Protein AF-A0ABD0NNB5-F1 (afdb_monomer_lite)

Organism: Cirrhinus mrigala (NCBI:txid683832)

Structure (mmCIF, N/CA/C/O backbone):
data_AF-A0ABD0NNB5-F1
#
_entry.id   AF-A0ABD0NNB5-F1
#
loop_
_atom_site.group_PDB
_atom_site.id
_atom_site.type_symbol
_atom_site.label_atom_id
_atom_site.label_alt_id
_atom_site.label_comp_id
_atom_site.label_asym_id
_atom_site.label_entity_id
_atom_site.label_seq_id
_atom_site.pdbx_PDB_ins_code
_atom_site.Cartn_x
_atom_site.Cartn_y
_atom_site.Cartn_z
_atom_site.occupancy
_atom_site.B_iso_or_equiv
_atom_site.auth_seq_id
_atom_site.auth_comp_id
_atom_site.auth_asym_id
_atom_site.auth_atom_id
_atom_site.pdbx_PDB_model_num
ATOM 1 N N . MET A 1 1 ? 8.528 -16.719 -7.091 1.00 58.31 1 MET A N 1
ATOM 2 C CA . MET A 1 1 ? 7.713 -16.423 -5.891 1.00 58.31 1 MET A CA 1
ATOM 3 C C . MET A 1 1 ? 7.265 -14.960 -5.948 1.00 58.31 1 MET A C 1
ATOM 5 O O . MET A 1 1 ? 7.211 -14.274 -4.938 1.00 58.31 1 MET A O 1
ATOM 9 N N . ASP A 1 2 ? 6.932 -14.494 -7.161 1.00 76.75 2 ASP A N 1
ATOM 10 C CA . ASP A 1 2 ? 7.050 -13.077 -7.546 1.00 76.75 2 ASP A CA 1
ATOM 11 C C . ASP A 1 2 ? 5.823 -12.652 -8.369 1.00 76.75 2 ASP A C 1
ATOM 13 O O . ASP A 1 2 ? 5.805 -11.596 -8.981 1.00 76.75 2 ASP A O 1
ATOM 17 N N . LEU A 1 3 ? 4.770 -13.480 -8.383 1.00 88.31 3 LEU A N 1
ATOM 18 C CA . LEU A 1 3 ? 3.579 -13.274 -9.208 1.00 88.31 3 LEU A CA 1
ATOM 19 C C . LEU A 1 3 ? 2.927 -11.918 -8.927 1.00 88.31 3 LEU A C 1
ATOM 21 O O . LEU A 1 3 ? 2.616 -11.184 -9.855 1.00 88.31 3 LEU A O 1
ATOM 25 N N . VAL A 1 4 ? 2.750 -11.579 -7.648 1.00 88.00 4 VAL A N 1
ATOM 26 C CA . VAL A 1 4 ? 2.138 -10.306 -7.243 1.00 88.00 4 VAL A CA 1
ATOM 27 C C . VAL A 1 4 ? 3.019 -9.127 -7.643 1.00 88.00 4 VAL A C 1
ATOM 29 O O . VAL A 1 4 ? 2.499 -8.125 -8.122 1.00 88.00 4 VAL A O 1
ATOM 32 N N . LEU A 1 5 ? 4.340 -9.258 -7.495 1.00 89.38 5 LEU A N 1
ATOM 33 C CA . LEU A 1 5 ? 5.287 -8.233 -7.925 1.00 89.38 5 LEU A CA 1
ATOM 34 C C . LEU A 1 5 ? 5.257 -8.048 -9.441 1.00 89.38 5 LEU A C 1
ATOM 36 O O . LEU A 1 5 ? 5.123 -6.922 -9.887 1.00 89.38 5 LEU A O 1
ATOM 40 N N . ASN A 1 6 ? 5.292 -9.132 -10.216 1.00 89.12 6 ASN A N 1
ATOM 41 C CA . ASN A 1 6 ? 5.243 -9.087 -11.677 1.00 89.12 6 ASN A CA 1
ATOM 42 C C . ASN A 1 6 ? 3.924 -8.500 -12.188 1.00 89.12 6 ASN A C 1
ATOM 44 O O . ASN A 1 6 ? 3.919 -7.723 -13.134 1.00 89.12 6 ASN A O 1
ATOM 48 N N . VAL A 1 7 ? 2.797 -8.835 -11.553 1.00 91.19 7 VAL A N 1
ATOM 49 C CA . VAL A 1 7 ? 1.493 -8.249 -11.893 1.00 91.19 7 VAL A CA 1
ATOM 50 C C . VAL A 1 7 ? 1.470 -6.758 -11.553 1.00 91.19 7 VAL A C 1
ATOM 52 O O . VAL A 1 7 ? 1.061 -5.952 -12.385 1.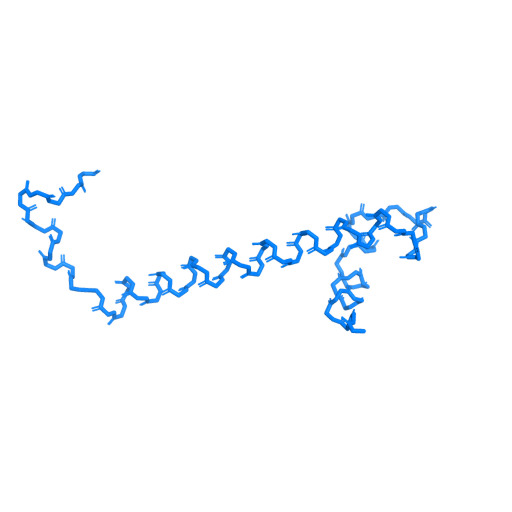00 91.19 7 VAL A O 1
ATOM 55 N N . ALA A 1 8 ? 1.920 -6.371 -10.357 1.00 90.44 8 ALA A N 1
ATOM 56 C CA . ALA A 1 8 ? 1.983 -4.965 -9.962 1.00 90.44 8 ALA A CA 1
ATOM 57 C C . ALA A 1 8 ? 2.931 -4.165 -10.867 1.00 90.44 8 ALA A C 1
ATOM 59 O O . ALA A 1 8 ? 2.625 -3.040 -11.253 1.00 90.44 8 ALA A O 1
ATOM 60 N N . ASP A 1 9 ? 4.057 -4.753 -11.247 1.00 89.56 9 ASP A N 1
ATOM 61 C CA . ASP A 1 9 ? 5.032 -4.130 -12.124 1.00 89.56 9 ASP A CA 1
ATOM 62 C C . ASP A 1 9 ? 4.469 -3.946 -13.535 1.00 89.56 9 ASP A C 1
ATOM 64 O O . ASP A 1 9 ? 4.345 -2.811 -13.989 1.00 89.56 9 ASP A O 1
ATOM 68 N N . TYR A 1 10 ? 3.961 -5.011 -14.154 1.00 89.31 10 TYR A N 1
ATOM 69 C CA . TYR A 1 10 ? 3.400 -4.965 -15.503 1.00 89.31 10 TYR A CA 1
ATOM 70 C C . TYR A 1 10 ? 2.212 -4.000 -15.647 1.00 89.31 10 TYR A C 1
ATOM 72 O O . TYR A 1 10 ? 2.139 -3.243 -16.616 1.00 89.31 10 TYR A O 1
ATOM 80 N N . TYR A 1 11 ? 1.270 -4.008 -14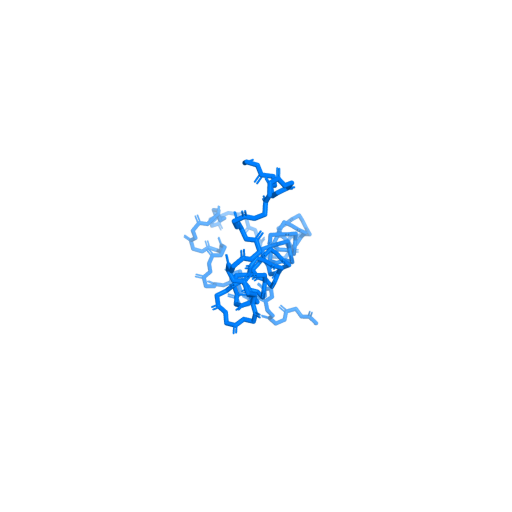.696 1.00 90.50 11 TYR A N 1
ATOM 81 C CA . TYR A 1 11 ? 0.047 -3.203 -14.803 1.00 90.50 11 TYR A CA 1
ATOM 82 C C . TYR A 1 11 ? 0.166 -1.796 -14.214 1.00 90.50 11 TYR A C 1
ATOM 84 O O . TYR A 1 11 ? -0.620 -0.926 -14.591 1.00 90.50 11 TYR A O 1
ATOM 92 N N . PHE A 1 12 ? 1.094 -1.559 -13.285 1.00 90.44 12 PHE A N 1
ATOM 93 C CA . PHE A 1 12 ? 1.181 -0.287 -12.569 1.00 90.44 12 PHE A CA 1
ATOM 94 C C . PHE A 1 12 ? 2.569 0.350 -12.654 1.00 90.44 12 PHE A C 1
ATOM 96 O O . PHE A 1 12 ? 2.681 1.491 -13.102 1.00 90.44 12 PHE A O 1
ATOM 103 N N . PHE A 1 13 ? 3.641 -0.346 -12.267 1.00 89.56 13 PHE A N 1
ATOM 104 C CA . PHE A 1 13 ? 4.950 0.308 -12.192 1.00 89.56 13 PHE A CA 1
ATOM 105 C C . PHE A 1 13 ? 5.596 0.577 -13.564 1.00 89.56 13 PHE A C 1
ATOM 107 O O . PHE A 1 13 ? 6.039 1.703 -13.789 1.00 89.56 13 PHE A O 1
ATOM 114 N N . THR A 1 14 ? 5.609 -0.376 -14.504 1.00 88.44 14 THR A N 1
ATOM 115 C CA . THR A 1 14 ? 6.138 -0.181 -15.870 1.00 88.44 14 THR A CA 1
ATOM 116 C C . THR A 1 14 ? 5.442 0.965 -16.616 1.00 88.44 14 THR A C 1
ATOM 118 O O . THR A 1 14 ? 6.142 1.814 -17.161 1.00 88.44 14 THR A O 1
ATOM 121 N N . PRO A 1 15 ? 4.095 1.045 -16.669 1.00 90.38 15 PRO A N 1
ATOM 122 C CA . PRO A 1 15 ? 3.434 2.090 -17.451 1.00 90.38 15 PRO A CA 1
ATOM 123 C C . PRO A 1 15 ? 3.442 3.479 -16.796 1.00 90.38 15 PRO A C 1
ATOM 125 O O . PRO A 1 15 ? 3.358 4.471 -17.520 1.00 90.38 15 PRO A O 1
ATOM 128 N N . TYR A 1 16 ? 3.508 3.578 -15.461 1.00 88.56 16 TYR A N 1
ATOM 129 C CA . TYR A 1 16 ? 3.292 4.855 -14.757 1.00 88.56 16 TYR A CA 1
ATOM 130 C C . TYR A 1 16 ? 4.481 5.363 -13.939 1.00 88.56 16 TYR A C 1
ATOM 132 O O . TYR A 1 16 ? 4.519 6.552 -13.624 1.00 88.56 16 TYR A O 1
ATOM 140 N N . VAL A 1 17 ? 5.426 4.501 -13.561 1.00 88.75 17 VAL A N 1
ATOM 141 C CA . VAL A 1 17 ? 6.503 4.854 -12.621 1.00 88.75 17 VAL A CA 1
ATOM 142 C C . VAL A 1 17 ? 7.875 4.777 -13.278 1.00 88.75 17 VAL A C 1
ATOM 144 O O . VAL A 1 17 ? 8.673 5.702 -13.124 1.00 88.75 17 VAL A O 1
ATOM 147 N N . TYR A 1 18 ? 8.162 3.702 -14.010 1.00 88.12 18 TYR A N 1
ATOM 148 C CA . TYR A 1 18 ? 9.483 3.482 -14.590 1.00 88.12 18 TYR A CA 1
ATOM 149 C C . TYR A 1 18 ? 9.565 3.973 -16.045 1.00 88.12 18 TYR A C 1
ATOM 151 O O . TYR A 1 18 ? 8.664 3.715 -16.840 1.00 88.12 18 TYR A O 1
ATOM 159 N N . PRO A 1 19 ? 10.647 4.670 -16.437 1.00 86.88 19 PRO A N 1
ATOM 160 C CA . PRO A 1 19 ? 10.888 5.004 -17.834 1.00 86.88 19 PRO A CA 1
ATOM 161 C C . PRO A 1 19 ? 11.215 3.738 -18.635 1.00 86.88 19 PRO A C 1
ATOM 163 O O . PRO A 1 19 ? 11.825 2.803 -18.118 1.00 86.88 19 PRO A O 1
ATOM 166 N N . SER A 1 20 ? 10.909 3.742 -19.935 1.00 83.62 20 SER A N 1
ATOM 167 C CA . SER A 1 20 ? 11.151 2.599 -20.835 1.00 83.62 20 SER A CA 1
ATOM 168 C C . SER A 1 20 ? 12.625 2.190 -20.962 1.00 83.62 20 SER A C 1
ATOM 170 O O . SER A 1 20 ? 12.927 1.138 -21.515 1.00 83.62 20 SER A O 1
ATOM 172 N N . SER A 1 21 ? 13.553 3.028 -20.492 1.00 86.00 21 SER A N 1
ATOM 173 C CA . SER A 1 21 ? 14.988 2.749 -20.457 1.00 86.00 21 SER A CA 1
ATOM 174 C C . SER A 1 21 ? 15.435 1.933 -19.240 1.00 86.00 21 SER A C 1
ATOM 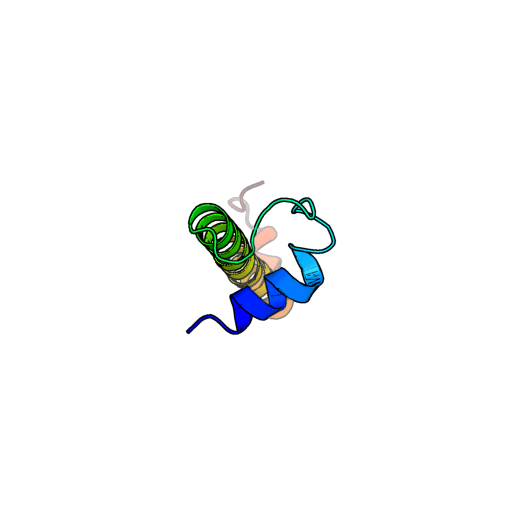176 O O . SER A 1 21 ? 16.607 1.574 -19.189 1.00 86.00 21 SER A O 1
ATOM 178 N N . TRP A 1 22 ? 14.566 1.686 -18.252 1.00 84.50 22 TRP A N 1
ATOM 179 C CA . TRP A 1 22 ? 14.916 0.960 -17.028 1.00 84.50 22 TRP A CA 1
ATOM 180 C C . TRP A 1 22 ? 14.451 -0.505 -17.108 1.00 84.50 22 TRP A C 1
ATOM 182 O O . TRP A 1 22 ? 13.243 -0.756 -17.089 1.00 84.50 22 TRP A O 1
ATOM 192 N N . PRO A 1 23 ? 15.375 -1.484 -17.191 1.00 84.00 23 PRO A N 1
ATOM 193 C CA . PRO A 1 23 ? 15.012 -2.895 -17.313 1.00 84.00 23 PRO A CA 1
ATOM 194 C C . PRO A 1 23 ? 14.202 -3.434 -16.126 1.00 84.00 23 PRO A C 1
ATOM 196 O O . PRO A 1 23 ? 14.392 -3.017 -14.983 1.00 84.00 23 PRO A O 1
ATOM 199 N N . GLU A 1 24 ? 13.314 -4.390 -16.402 1.00 77.94 24 GLU A N 1
ATOM 200 C CA . GLU A 1 24 ? 12.490 -5.089 -15.398 1.00 77.94 24 GLU A CA 1
ATOM 201 C C . GLU A 1 24 ? 13.327 -5.983 -14.466 1.00 77.94 24 GLU A C 1
ATOM 203 O O . GLU A 1 24 ? 13.028 -6.104 -13.279 1.00 77.94 24 GLU A O 1
ATOM 208 N N . ASP A 1 25 ? 14.433 -6.531 -14.975 1.00 81.31 25 ASP A N 1
ATOM 209 C CA . ASP A 1 25 ? 15.298 -7.472 -14.250 1.00 81.31 25 ASP A CA 1
ATOM 210 C C . ASP A 1 25 ? 16.285 -6.803 -13.277 1.00 81.31 25 ASP A C 1
ATOM 212 O O . ASP A 1 25 ? 17.073 -7.480 -12.611 1.00 81.31 25 ASP A O 1
ATOM 216 N N . GLU A 1 26 ? 16.283 -5.471 -13.173 1.00 88.12 26 GLU A N 1
ATOM 217 C CA . GLU A 1 26 ? 17.185 -4.791 -12.250 1.00 88.12 26 GLU A CA 1
ATOM 218 C C . GLU A 1 26 ? 16.786 -4.992 -10.784 1.00 88.12 26 GLU A C 1
ATOM 220 O O . GLU A 1 26 ? 15.661 -4.712 -10.361 1.00 88.12 26 GLU A O 1
ATOM 225 N N . ALA A 1 27 ? 17.767 -5.374 -9.962 1.00 88.75 27 ALA A N 1
ATOM 226 C CA . ALA A 1 27 ? 17.559 -5.633 -8.540 1.00 88.75 27 ALA A CA 1
ATOM 227 C C . ALA A 1 27 ? 16.978 -4.422 -7.786 1.00 88.75 27 ALA A C 1
ATOM 229 O O . ALA A 1 27 ? 16.137 -4.590 -6.906 1.00 88.75 27 ALA A O 1
ATOM 230 N N . LEU A 1 28 ? 17.381 -3.194 -8.138 1.00 88.62 28 LEU A N 1
ATOM 231 C CA . LEU A 1 28 ? 16.856 -1.980 -7.501 1.00 88.62 28 LEU A CA 1
ATOM 232 C C . LEU A 1 28 ? 15.358 -1.799 -7.754 1.00 88.62 28 LEU A C 1
ATOM 234 O O . LEU A 1 28 ? 14.613 -1.470 -6.831 1.00 88.62 28 LEU A O 1
ATOM 238 N N . ARG A 1 29 ? 14.912 -2.057 -8.985 1.00 88.56 29 ARG A N 1
ATOM 239 C CA . ARG A 1 29 ? 13.503 -1.987 -9.367 1.00 88.56 29 ARG A CA 1
ATOM 240 C C . ARG A 1 29 ? 12.675 -3.000 -8.580 1.00 88.56 29 ARG A C 1
ATOM 242 O O . ARG A 1 29 ? 11.661 -2.636 -7.986 1.00 88.56 29 ARG A O 1
ATOM 249 N N . GLN A 1 30 ? 13.160 -4.237 -8.485 1.00 88.62 30 GLN A N 1
ATOM 250 C CA . GLN A 1 30 ? 12.501 -5.291 -7.710 1.00 88.62 30 GLN A CA 1
ATOM 251 C C . GLN A 1 30 ? 12.430 -4.964 -6.213 1.00 88.62 30 GLN A C 1
ATOM 253 O O . GLN A 1 30 ? 11.389 -5.172 -5.591 1.00 88.62 30 GLN A O 1
ATOM 258 N N . ILE A 1 31 ? 13.496 -4.405 -5.628 1.00 91.50 31 ILE A N 1
ATOM 259 C CA . ILE A 1 31 ? 13.509 -3.989 -4.217 1.00 91.50 31 ILE A CA 1
ATOM 260 C C . ILE A 1 31 ? 12.476 -2.884 -3.968 1.00 91.50 31 ILE A C 1
ATOM 262 O O . ILE A 1 31 ? 11.712 -2.971 -3.006 1.00 91.50 31 ILE A O 1
ATOM 266 N N . ILE A 1 32 ? 12.414 -1.869 -4.835 1.00 90.44 32 ILE A N 1
ATOM 267 C CA . ILE A 1 32 ? 11.442 -0.774 -4.710 1.00 90.44 32 ILE A CA 1
ATOM 268 C C . ILE A 1 32 ? 10.015 -1.313 -4.839 1.00 90.44 32 ILE A C 1
ATOM 270 O O . ILE A 1 32 ? 9.182 -1.035 -3.974 1.00 90.44 32 ILE A O 1
ATOM 274 N N . GLY A 1 33 ? 9.742 -2.123 -5.866 1.00 91.38 33 GLY A N 1
ATOM 275 C CA . GLY A 1 33 ? 8.436 -2.749 -6.061 1.00 91.38 33 GLY A CA 1
ATOM 276 C C . GLY A 1 33 ? 8.015 -3.578 -4.846 1.00 91.38 33 GLY A C 1
ATOM 277 O O . GLY A 1 33 ? 6.893 -3.442 -4.356 1.00 91.38 33 GLY A O 1
ATOM 278 N N . LEU A 1 34 ? 8.939 -4.363 -4.284 1.00 92.69 34 LEU A N 1
ATOM 279 C CA . LEU A 1 34 ? 8.692 -5.162 -3.088 1.00 92.69 34 LEU A CA 1
ATOM 280 C C . LEU A 1 34 ? 8.381 -4.278 -1.880 1.00 92.69 34 LEU A C 1
ATOM 282 O O . LEU A 1 34 ? 7.395 -4.529 -1.186 1.00 92.69 34 LEU A O 1
ATOM 286 N N . MET A 1 35 ? 9.178 -3.238 -1.633 1.00 94.19 35 MET A N 1
ATOM 287 C CA . MET A 1 35 ? 8.951 -2.312 -0.523 1.00 94.19 35 MET A CA 1
ATOM 288 C C . MET A 1 35 ? 7.588 -1.631 -0.627 1.00 94.19 35 MET A C 1
ATOM 290 O O . MET A 1 35 ? 6.859 -1.589 0.364 1.00 94.19 35 MET A O 1
ATOM 294 N N . VAL A 1 36 ? 7.216 -1.136 -1.808 1.00 93.81 36 VAL A N 1
ATOM 295 C CA . VAL A 1 36 ? 5.938 -0.445 -2.006 1.00 93.81 36 VAL A CA 1
ATOM 296 C C . VAL A 1 36 ? 4.770 -1.405 -1.801 1.00 93.81 36 VAL A C 1
ATOM 298 O O . VAL A 1 36 ? 3.885 -1.119 -0.998 1.00 93.81 36 VAL A O 1
ATOM 301 N N . VAL A 1 37 ? 4.777 -2.560 -2.470 1.00 93.75 37 VAL A N 1
ATOM 302 C CA . VAL A 1 37 ? 3.664 -3.520 -2.413 1.00 93.75 37 VAL A CA 1
A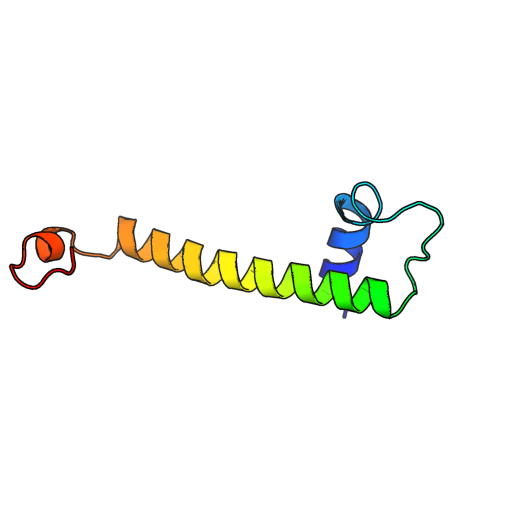TOM 303 C C . VAL A 1 37 ? 3.468 -4.060 -0.997 1.00 93.75 37 VAL A C 1
ATOM 305 O O . V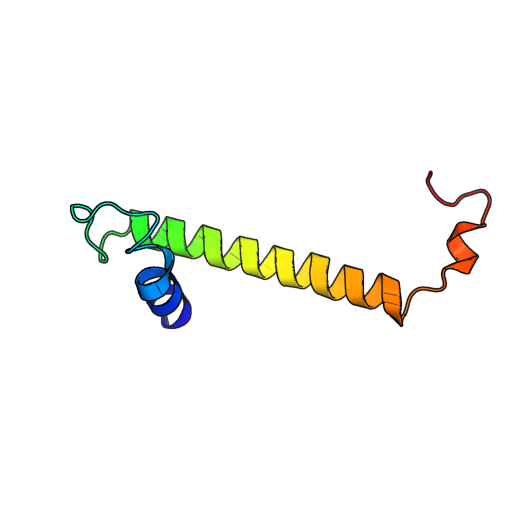AL A 1 37 ? 2.337 -4.133 -0.517 1.00 93.75 37 VAL A O 1
ATOM 308 N N . THR A 1 38 ? 4.552 -4.404 -0.299 1.00 94.44 38 THR A N 1
ATOM 309 C CA . THR A 1 38 ? 4.466 -4.961 1.060 1.00 94.44 38 THR A CA 1
ATOM 310 C C . THR A 1 38 ? 3.999 -3.932 2.083 1.00 94.44 38 THR A C 1
ATOM 312 O O . THR A 1 38 ? 3.091 -4.228 2.858 1.00 94.44 38 THR A O 1
ATOM 315 N N . ASN A 1 39 ? 4.553 -2.716 2.071 1.00 96.19 39 ASN A N 1
ATOM 316 C CA . ASN A 1 39 ? 4.150 -1.672 3.015 1.00 96.19 39 ASN A CA 1
ATOM 317 C C . ASN A 1 39 ? 2.727 -1.182 2.743 1.00 96.19 39 ASN A C 1
ATOM 319 O O . ASN A 1 39 ? 1.962 -0.985 3.686 1.00 96.19 39 ASN A O 1
ATOM 323 N N . LEU A 1 40 ? 2.340 -1.036 1.473 1.00 95.88 40 LEU A N 1
ATOM 324 C CA . LEU A 1 40 ? 0.976 -0.660 1.118 1.00 95.88 40 LEU A CA 1
ATOM 325 C C . LEU A 1 40 ? -0.018 -1.756 1.511 1.00 95.88 40 LEU A C 1
ATOM 327 O O . LEU A 1 40 ? -1.045 -1.460 2.115 1.00 95.88 40 LEU A O 1
ATOM 331 N N . GLY A 1 41 ? 0.303 -3.023 1.236 1.00 95.06 41 GLY A N 1
ATOM 332 C CA . GLY A 1 41 ? -0.510 -4.159 1.665 1.00 95.06 41 GLY A CA 1
ATOM 333 C C . GLY A 1 41 ? -0.674 -4.205 3.185 1.00 95.06 41 GLY A C 1
ATOM 334 O O . GLY A 1 41 ? -1.793 -4.332 3.679 1.00 95.06 41 GLY A O 1
ATOM 335 N N . ALA A 1 42 ? 0.415 -4.020 3.934 1.00 96.69 42 ALA A N 1
ATOM 336 C CA . ALA A 1 42 ? 0.377 -3.953 5.391 1.00 96.69 42 ALA A CA 1
ATOM 337 C C . ALA A 1 42 ? -0.490 -2.787 5.893 1.00 96.69 42 ALA A C 1
ATOM 339 O O . ALA A 1 42 ? -1.315 -2.981 6.785 1.00 96.69 42 ALA A O 1
ATOM 340 N N . ALA A 1 43 ? -0.362 -1.600 5.294 1.00 97.25 43 ALA A N 1
ATOM 341 C CA . ALA A 1 43 ? -1.171 -0.437 5.647 1.00 97.25 43 ALA A CA 1
ATOM 342 C C . ALA A 1 43 ? -2.662 -0.661 5.356 1.00 97.25 43 ALA A C 1
ATOM 344 O O . ALA A 1 43 ? -3.496 -0.358 6.205 1.00 97.25 43 ALA A O 1
ATOM 345 N N . ILE A 1 44 ? -3.004 -1.235 4.198 1.00 97.31 44 ILE A N 1
ATOM 346 C CA . ILE A 1 44 ? -4.390 -1.560 3.830 1.00 97.31 44 ILE A CA 1
ATOM 347 C C . ILE A 1 44 ? -4.977 -2.579 4.800 1.00 97.31 44 ILE A C 1
ATOM 349 O O . ILE A 1 44 ? -6.109 -2.411 5.243 1.00 97.31 44 ILE A O 1
ATOM 353 N N . LEU A 1 45 ? -4.226 -3.619 5.161 1.00 97.25 45 LEU A N 1
ATOM 354 C CA . LEU A 1 45 ? -4.698 -4.611 6.122 1.00 97.25 45 LEU A CA 1
ATOM 355 C C . LEU A 1 45 ? -4.891 -3.989 7.503 1.00 97.25 45 LEU A C 1
ATOM 357 O O . LEU A 1 45 ? -5.943 -4.169 8.107 1.00 97.25 45 LEU A O 1
ATOM 361 N N . TYR A 1 46 ? -3.917 -3.222 7.985 1.00 97.00 46 TYR A N 1
ATOM 362 C CA . TYR A 1 46 ? -3.984 -2.604 9.303 1.00 97.00 46 TYR A CA 1
ATOM 363 C C . TYR A 1 46 ? -5.119 -1.578 9.398 1.00 97.00 46 TYR A C 1
ATOM 365 O O . TYR A 1 46 ? -5.994 -1.690 10.256 1.00 97.00 46 TYR A O 1
ATOM 373 N N . LEU A 1 47 ? -5.143 -0.600 8.491 1.00 97.19 47 LEU A N 1
ATOM 374 C CA . LEU A 1 47 ? -6.142 0.467 8.495 1.00 97.19 47 LEU A CA 1
ATOM 375 C C . LEU A 1 47 ? -7.512 -0.038 8.051 1.00 97.19 47 LEU A C 1
ATOM 377 O O . LEU A 1 47 ? -8.516 0.398 8.596 1.00 97.19 47 LEU A O 1
ATOM 381 N N . GLY A 1 48 ? -7.569 -0.964 7.095 1.00 97.75 48 GLY A N 1
ATOM 382 C CA . GLY A 1 48 ? -8.814 -1.550 6.609 1.00 97.75 48 GLY A CA 1
ATOM 383 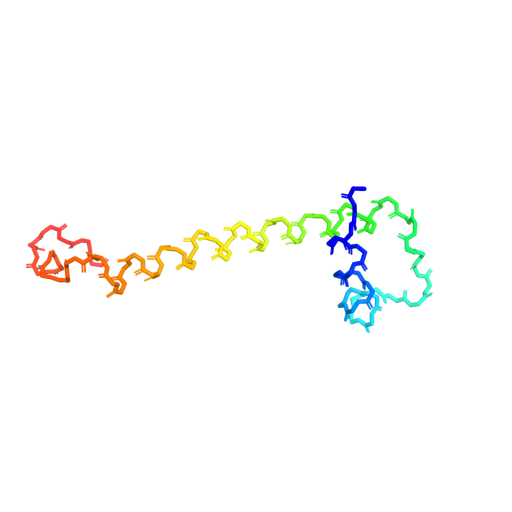C C . GLY A 1 48 ? -9.488 -2.402 7.675 1.00 97.75 48 GLY A C 1
ATOM 384 O O . GLY A 1 48 ? -10.644 -2.156 8.006 1.00 97.75 48 GLY A O 1
ATOM 385 N N . LEU A 1 49 ? -8.770 -3.354 8.281 1.00 97.06 49 LEU A N 1
ATOM 386 C CA . LEU A 1 49 ? -9.320 -4.151 9.382 1.00 97.06 49 LEU A CA 1
ATOM 387 C C . LEU A 1 49 ? -9.596 -3.286 10.616 1.00 97.06 49 LEU A C 1
ATOM 389 O O . LEU A 1 49 ? -10.608 -3.490 11.283 1.00 97.06 49 LEU A O 1
ATOM 393 N N . GLY A 1 50 ? -8.750 -2.289 10.889 1.00 96.44 50 GLY A N 1
ATOM 394 C CA . GLY A 1 50 ? -8.980 -1.300 11.940 1.00 96.44 50 GLY A CA 1
ATOM 395 C C . GLY A 1 50 ? -10.265 -0.501 11.716 1.00 96.44 50 GLY A C 1
ATOM 396 O O . GLY A 1 50 ? -11.080 -0.385 12.627 1.00 96.44 50 GLY A O 1
ATOM 397 N N . ALA A 1 51 ? -10.497 -0.021 10.494 1.00 96.38 51 ALA A N 1
ATOM 398 C CA . ALA A 1 51 ? -11.714 0.689 10.119 1.00 96.38 51 ALA A CA 1
ATOM 399 C C . ALA A 1 51 ? -12.943 -0.223 10.194 1.00 96.38 51 ALA A C 1
ATOM 401 O O . ALA A 1 51 ? -13.956 0.172 10.761 1.00 96.38 51 ALA A O 1
ATOM 402 N N . LEU A 1 52 ? -12.860 -1.457 9.687 1.00 97.31 52 LEU A N 1
ATOM 403 C CA . LEU A 1 52 ? -13.949 -2.430 9.801 1.00 97.31 52 LEU A CA 1
ATOM 404 C C . LEU A 1 52 ? -14.288 -2.715 11.267 1.00 97.31 52 LEU A C 1
ATOM 406 O O . LEU A 1 52 ? -15.457 -2.688 11.642 1.00 97.31 52 LEU A O 1
ATOM 410 N N . SER A 1 53 ? -13.277 -2.929 12.109 1.00 96.31 53 SER A N 1
ATOM 411 C CA . SER A 1 53 ? -13.463 -3.096 13.551 1.00 96.31 53 SER A CA 1
ATOM 412 C C . SER A 1 53 ? -14.134 -1.867 14.167 1.00 96.31 53 SER A C 1
ATOM 414 O O . SER A 1 53 ? -15.127 -1.996 14.879 1.00 96.31 53 SER A O 1
ATOM 416 N N . TYR A 1 54 ? -13.665 -0.668 13.823 1.00 94.12 54 TYR A N 1
ATOM 417 C CA . TYR A 1 54 ? -14.239 0.582 14.304 1.00 94.12 54 TYR A CA 1
ATOM 418 C C . TYR A 1 54 ? -15.707 0.755 13.896 1.00 94.12 54 TYR A C 1
ATOM 420 O O . TYR A 1 54 ? -16.519 1.128 14.730 1.00 94.12 54 TYR A O 1
ATOM 428 N N . PHE A 1 55 ? -16.078 0.464 12.648 1.00 94.69 55 PHE A N 1
ATOM 429 C CA . PHE A 1 55 ? -17.453 0.663 12.186 1.00 94.69 55 PHE A CA 1
ATOM 430 C C . PHE A 1 55 ? -18.417 -0.437 12.638 1.00 94.69 55 PHE A C 1
ATOM 432 O O . PHE A 1 55 ? -19.565 -0.132 12.955 1.00 94.69 55 PHE A O 1
ATOM 439 N N . PHE A 1 56 ? -17.981 -1.700 12.658 1.00 96.00 56 PHE A N 1
ATOM 440 C CA . PHE A 1 56 ? -18.881 -2.842 12.854 1.00 96.00 56 PHE A CA 1
ATOM 441 C C . PHE A 1 56 ? -18.811 -3.477 14.244 1.00 96.00 56 PHE A C 1
ATOM 443 O O . PHE A 1 56 ? -19.789 -4.085 14.671 1.00 96.00 56 PHE A O 1
ATOM 450 N N . ILE A 1 57 ? -17.676 -3.374 14.939 1.00 94.31 57 ILE A N 1
ATOM 451 C CA . ILE A 1 57 ? -17.429 -4.103 16.194 1.00 94.31 57 ILE A CA 1
ATOM 452 C C . ILE A 1 57 ? -17.338 -3.146 17.388 1.00 94.31 57 ILE A C 1
ATOM 454 O O . ILE A 1 57 ? -17.780 -3.478 18.486 1.00 94.31 57 ILE A O 1
ATOM 458 N N . PHE A 1 58 ? -16.774 -1.956 17.195 1.00 93.38 58 PHE A N 1
ATOM 459 C CA . PHE A 1 58 ? -16.510 -1.015 18.276 1.00 93.38 58 PHE A CA 1
ATOM 460 C C . PHE A 1 58 ? -17.784 -0.320 18.785 1.00 93.38 58 PHE A C 1
ATOM 462 O O . PHE A 1 58 ? -18.521 0.324 18.030 1.00 93.38 58 PHE A O 1
ATOM 469 N N . ASP A 1 59 ? -18.012 -0.388 20.102 1.00 93.12 59 ASP A N 1
ATOM 470 C CA . ASP A 1 59 ? -19.096 0.349 20.752 1.00 93.12 59 ASP A CA 1
ATOM 471 C C . ASP A 1 59 ? -18.757 1.841 20.839 1.00 93.12 59 ASP A C 1
ATOM 473 O O . ASP A 1 59 ? -17.939 2.299 21.641 1.00 93.12 59 ASP A O 1
ATOM 477 N N . HIS A 1 60 ? -19.459 2.624 20.028 1.00 91.31 60 HIS A N 1
ATOM 478 C CA . HIS A 1 60 ? -19.279 4.063 19.946 1.00 91.31 60 HIS A CA 1
ATOM 479 C C . HIS A 1 60 ? -19.706 4.813 21.217 1.00 91.31 60 HIS A C 1
ATOM 481 O O . HIS A 1 60 ? -19.321 5.974 21.370 1.00 91.31 60 HIS A O 1
ATOM 487 N N . LYS A 1 61 ? -20.447 4.188 22.144 1.00 90.19 61 LYS A N 1
ATOM 488 C CA . LYS A 1 61 ? -20.780 4.790 23.447 1.00 90.19 61 LYS A CA 1
ATOM 489 C C . LYS A 1 61 ? -19.547 5.023 24.312 1.00 90.19 61 LYS A C 1
ATOM 491 O O . LYS A 1 61 ? -19.536 5.967 25.097 1.00 90.19 61 LYS A O 1
ATOM 496 N N . LEU A 1 62 ? -18.483 4.239 24.121 1.00 88.31 62 LEU A N 1
ATOM 497 C CA . LEU A 1 62 ? -17.205 4.437 24.812 1.00 88.31 62 LEU A CA 1
ATOM 498 C C . LEU A 1 62 ? -16.595 5.818 24.532 1.00 88.31 62 LEU A C 1
ATOM 500 O O . LEU A 1 62 ? -15.846 6.333 25.357 1.00 88.31 62 LEU A O 1
ATOM 504 N N . LYS A 1 63 ? -16.974 6.459 23.419 1.00 87.19 63 LYS A N 1
ATOM 505 C CA . LYS A 1 63 ? -16.517 7.809 23.062 1.00 87.19 63 LYS A CA 1
ATOM 506 C C . LYS A 1 63 ? -17.130 8.922 23.914 1.00 87.19 63 LYS A C 1
ATOM 508 O O . LYS A 1 63 ? -16.672 10.052 23.853 1.00 87.19 63 LYS A O 1
ATOM 513 N N . GLN A 1 64 ? -18.160 8.616 24.703 1.00 87.38 64 GLN A N 1
ATOM 514 C CA . GLN A 1 64 ? -18.771 9.551 25.655 1.00 87.38 64 GLN A CA 1
ATOM 515 C C . GLN A 1 64 ? -18.095 9.502 27.034 1.00 87.38 64 GLN A C 1
ATOM 517 O O . GLN A 1 64 ? -18.484 10.240 27.938 1.00 87.38 64 GLN A O 1
ATOM 522 N N . HIS A 1 65 ? -17.116 8.612 27.228 1.00 87.94 65 HIS A N 1
ATOM 523 C CA . HIS A 1 65 ? -16.427 8.478 28.502 1.00 87.94 65 HIS A CA 1
ATOM 524 C C . HIS A 1 65 ? -15.514 9.695 28.746 1.00 87.94 65 HIS A C 1
ATOM 526 O O . HIS A 1 65 ? -14.791 10.087 27.836 1.00 87.94 65 HIS A O 1
ATOM 532 N N . PRO A 1 66 ? -15.458 10.262 29.967 1.00 87.06 66 PRO A N 1
ATOM 533 C CA . PRO A 1 66 ? -14.660 11.462 30.262 1.00 87.06 66 PRO A CA 1
ATOM 534 C C . PRO A 1 66 ? -13.137 11.286 30.113 1.00 87.06 66 PRO A C 1
ATOM 536 O O . PRO A 1 66 ? -12.398 12.256 30.209 1.00 87.06 66 PRO A O 1
ATOM 539 N N . GLN A 1 67 ? -12.659 10.057 29.902 1.00 85.25 67 GLN A N 1
ATOM 540 C CA . GLN A 1 67 ? -11.255 9.743 29.591 1.00 85.25 67 GLN A CA 1
ATOM 541 C C . GLN A 1 67 ? -11.056 9.301 28.136 1.00 85.25 67 GLN A C 1
ATOM 543 O O . GLN A 1 67 ? -9.989 8.794 27.791 1.00 85.25 67 GLN A O 1
ATOM 548 N N . PHE A 1 68 ? -12.085 9.410 27.294 1.00 83.94 68 PHE A N 1
ATOM 549 C CA . PHE A 1 68 ? -11.898 9.208 25.870 1.00 83.94 68 PHE A CA 1
ATOM 550 C C . PHE A 1 68 ? -10.956 10.304 25.368 1.00 83.94 68 PHE A C 1
ATOM 552 O O . PHE A 1 68 ? -11.184 11.481 25.640 1.00 83.94 68 PHE A O 1
ATOM 559 N N . LEU A 1 69 ? -9.860 9.893 24.731 1.00 74.38 69 LEU A N 1
ATOM 560 C CA . LEU A 1 69 ? -8.871 10.813 24.180 1.00 74.38 69 LEU A CA 1
ATOM 561 C C . LEU A 1 69 ? -9.577 11.713 23.155 1.00 74.38 69 LEU A C 1
ATOM 563 O O . LEU A 1 69 ? -10.240 11.186 22.259 1.00 74.38 69 LEU A O 1
ATOM 567 N N . GLU A 1 70 ? -9.472 13.033 23.343 1.00 60.47 70 GLU A N 1
ATOM 568 C CA . GLU A 1 70 ? -9.925 14.028 22.358 1.00 60.47 70 GLU A CA 1
ATOM 569 C C . GLU A 1 70 ? -9.202 13.862 21.016 1.00 60.47 70 GLU A C 1
ATOM 571 O O . GLU A 1 70 ? -7.975 13.595 21.022 1.00 60.47 70 GLU A O 1
#

Foldseek 3Di:
DCVVLVVCCVPPCVVDPDDPPDDPPDPVNSVVSCVCVVVVVVCCCVVVVVVCCVPPPDDPVVCVDPPNDD

Radius of gyration: 19.36 Å; chains: 1; bounding box: 38×30×51 Å

Sequence (70 aa):
MDLVLNVADYYFFTPYVYPSSWPEDEALRQIIGLMVVTNLGAAILYLGLGALSYFFIFDHKLKQHPQFLE

Secondary structure (DSSP, 8-state):
--HHHHHHIIIIIHHHTS-TTS-TT-HHHHHHHHHHHHHHHHHHHHHHHHHHIIIIIS-GGGGGSTTS--

pLDDT: mean 89.63, std 7.21, range [58.31, 97.75]